Protein AF-A0A162ZR65-F1 (afdb_monomer_lite)

Radius of gyration: 21.48 Å; chains: 1; bounding box: 50×34×48 Å

Secondary structure (DSSP, 8-state):
--PPPHHHHHHHHHHHHHHHHHH--TTTT--S-B-TTS-B------GGGTT--------

pLDDT: mean 82.2, std 10.38, range [46.91, 95.75]

Foldseek 3Di:
DPDDDPVVVVVVVVVVVVVVVVPDDPVNVDDADADPVRHGDDDDDPPVCPPPDDPDDDD

Sequence (59 aa):
MLGVSSETIKHLIASIHQLIQMDLTNNDMRIGGIDANSQSIIVEIDESKFGKRKYYRGH

Structure (mmCIF, N/CA/C/O backbone):
data_AF-A0A162ZR65-F1
#
_entry.id   AF-A0A162ZR65-F1
#
loop_
_atom_site.group_PDB
_atom_site.id
_atom_site.type_symbol
_atom_site.label_atom_id
_atom_site.label_alt_id
_atom_site.label_comp_id
_atom_site.label_asym_id
_atom_site.label_entity_id
_atom_site.label_seq_id
_atom_site.pdbx_PDB_ins_code
_atom_site.Cartn_x
_atom_site.Cartn_y
_atom_site.Cartn_z
_atom_site.occupancy
_atom_site.B_iso_or_equiv
_atom_site.auth_seq_id
_atom_site.auth_comp_id
_atom_site.auth_asym_id
_atom_site.auth_atom_id
_atom_site.pdbx_PDB_model_num
ATOM 1 N N . MET A 1 1 ? -31.385 10.593 15.903 1.00 49.91 1 MET A N 1
ATOM 2 C CA . MET A 1 1 ? -30.277 9.882 15.231 1.00 49.91 1 MET A CA 1
ATOM 3 C C . MET A 1 1 ? -29.631 8.988 16.275 1.00 49.91 1 MET A C 1
ATOM 5 O O . MET A 1 1 ? -29.042 9.512 17.208 1.00 49.91 1 MET A O 1
ATOM 9 N N . LEU A 1 2 ? -29.853 7.672 16.212 1.00 66.12 2 LEU A N 1
ATOM 10 C CA . LEU A 1 2 ? -29.190 6.737 17.124 1.00 66.12 2 LEU A CA 1
ATOM 11 C C . LEU A 1 2 ? -27.719 6.671 16.704 1.00 66.12 2 LEU A C 1
ATOM 13 O O . LEU A 1 2 ? -27.405 6.164 15.630 1.00 66.12 2 LEU A O 1
ATOM 17 N N . GLY A 1 3 ? -26.841 7.288 17.492 1.00 75.88 3 GLY A N 1
ATOM 18 C CA . GLY A 1 3 ? -25.402 7.222 17.265 1.00 75.88 3 GLY A CA 1
ATOM 19 C C . GLY A 1 3 ? -24.905 5.800 17.503 1.00 75.88 3 GLY A C 1
ATOM 20 O O . GLY A 1 3 ? -25.280 5.164 18.486 1.00 75.88 3 GLY A O 1
ATOM 21 N N . VAL A 1 4 ? -24.073 5.296 16.597 1.00 83.12 4 VAL A N 1
ATOM 22 C CA . VAL A 1 4 ? -23.384 4.016 16.780 1.00 83.12 4 VAL A CA 1
ATOM 23 C C . VAL A 1 4 ? -22.284 4.209 17.825 1.00 83.12 4 VAL A C 1
ATOM 25 O O . VAL A 1 4 ? -21.592 5.228 17.816 1.00 83.12 4 VAL A O 1
ATOM 28 N N . SER A 1 5 ? -22.124 3.249 18.741 1.00 90.12 5 SER A N 1
ATOM 29 C CA . SER A 1 5 ? -21.080 3.340 19.765 1.00 90.12 5 SER A CA 1
ATOM 30 C C . SER A 1 5 ? -19.689 3.342 19.120 1.00 90.12 5 SER A C 1
ATOM 32 O O . SER A 1 5 ? -19.455 2.655 18.122 1.00 90.12 5 SER A O 1
ATOM 34 N N . SER A 1 6 ? -18.745 4.083 19.707 1.00 90.50 6 SER A N 1
ATOM 35 C CA . SER A 1 6 ? -17.353 4.099 19.235 1.00 90.50 6 SER A CA 1
ATOM 36 C C . SER A 1 6 ? -16.755 2.690 19.183 1.00 90.50 6 SER A C 1
ATOM 38 O O . SER A 1 6 ? -16.002 2.373 18.266 1.00 90.50 6 SER A O 1
ATOM 40 N N . GLU A 1 7 ? -17.144 1.827 20.120 1.00 93.88 7 GLU A N 1
ATOM 41 C CA . GLU A 1 7 ? -16.658 0.454 20.194 1.00 93.88 7 GLU A CA 1
ATOM 42 C C . GLU A 1 7 ? -17.138 -0.393 19.014 1.00 93.88 7 GLU A C 1
ATOM 44 O O . GLU A 1 7 ? -16.356 -1.095 18.378 1.00 93.88 7 GLU A O 1
ATOM 49 N N . THR A 1 8 ? -18.405 -0.242 18.633 1.00 92.75 8 THR A N 1
ATOM 50 C CA . THR A 1 8 ? -18.962 -0.902 17.448 1.00 92.75 8 THR A CA 1
ATOM 51 C C . THR A 1 8 ? -18.233 -0.468 16.174 1.00 92.75 8 THR A C 1
ATOM 53 O O . THR A 1 8 ? -17.943 -1.302 15.320 1.00 92.75 8 THR A O 1
ATOM 56 N N . ILE A 1 9 ? -17.883 0.818 16.057 1.00 93.50 9 ILE A N 1
ATOM 57 C CA . ILE A 1 9 ? -17.122 1.334 14.908 1.00 93.50 9 ILE A CA 1
ATOM 58 C C . ILE A 1 9 ? -15.702 0.753 14.886 1.00 93.50 9 ILE A C 1
ATOM 60 O O . ILE A 1 9 ? -15.240 0.328 13.829 1.00 93.50 9 ILE A O 1
ATOM 64 N N . LYS A 1 10 ? -15.015 0.684 16.033 1.00 94.81 10 LYS A N 1
ATOM 65 C CA . LYS A 1 10 ? -13.671 0.086 16.118 1.00 94.81 10 LYS A CA 1
ATOM 66 C C . LYS A 1 10 ? -13.672 -1.378 15.699 1.00 94.81 10 LYS A C 1
ATOM 68 O O . LYS A 1 10 ? -12.825 -1.776 14.903 1.00 94.81 10 LYS A O 1
ATOM 73 N N . HIS A 1 11 ? -14.628 -2.160 16.200 1.00 95.62 11 HIS A N 1
ATOM 74 C CA . HIS A 1 11 ? -14.756 -3.563 15.817 1.00 95.62 11 HIS A CA 1
ATOM 75 C C . HIS A 1 11 ? -15.018 -3.717 14.321 1.00 95.62 11 HIS A C 1
ATOM 77 O O . HIS A 1 11 ? -14.368 -4.535 13.678 1.00 95.62 11 HIS A O 1
ATOM 83 N N . LEU A 1 12 ? -15.894 -2.886 13.750 1.00 95.19 12 LEU A N 1
ATOM 84 C CA . LEU A 1 12 ? -16.171 -2.907 12.317 1.00 95.19 12 LEU A CA 1
ATOM 85 C C . LEU A 1 12 ? -14.914 -2.607 11.485 1.00 95.19 12 LEU A C 1
ATOM 87 O O . LEU A 1 12 ? -14.625 -3.327 10.532 1.00 95.19 12 LEU A O 1
ATOM 91 N N . ILE A 1 13 ? -14.144 -1.581 11.862 1.00 95.75 13 ILE A N 1
ATOM 92 C CA . ILE A 1 13 ? -12.887 -1.230 11.185 1.00 95.75 13 ILE A CA 1
ATOM 93 C C . ILE A 1 13 ? -11.889 -2.389 11.266 1.00 95.75 13 ILE A C 1
ATOM 95 O O . ILE A 1 13 ? -11.282 -2.739 10.256 1.00 95.75 13 ILE A O 1
ATOM 99 N N . ALA A 1 14 ? -11.743 -3.010 12.440 1.00 95.69 14 ALA A N 1
ATOM 100 C CA . ALA A 1 14 ? -10.853 -4.152 12.619 1.00 95.69 14 ALA A CA 1
ATOM 101 C C . ALA A 1 14 ? -11.259 -5.332 11.721 1.00 95.69 14 ALA A C 1
ATOM 103 O O . ALA A 1 14 ? -10.407 -5.893 11.034 1.00 95.69 14 ALA A O 1
ATOM 104 N N . SER A 1 15 ? -12.554 -5.657 11.657 1.00 95.31 15 SER A N 1
ATOM 105 C CA . SER A 1 15 ? -13.061 -6.729 10.794 1.00 95.31 15 SER A CA 1
ATOM 106 C C . SER A 1 15 ? -12.830 -6.443 9.310 1.00 95.31 15 SER A C 1
ATOM 108 O O . SER A 1 15 ? -12.381 -7.326 8.585 1.00 95.31 15 SER A O 1
ATOM 110 N N . ILE A 1 16 ? -13.075 -5.210 8.852 1.00 94.75 16 ILE A N 1
ATOM 111 C CA . ILE A 1 16 ? -12.814 -4.815 7.458 1.00 94.75 16 ILE A CA 1
ATOM 112 C C . ILE A 1 16 ? -11.321 -4.928 7.140 1.00 94.75 16 ILE A C 1
ATOM 114 O O . ILE A 1 16 ? -10.950 -5.461 6.098 1.00 94.75 16 ILE A O 1
ATOM 118 N N . HIS A 1 17 ? -10.459 -4.473 8.047 1.00 92.62 17 HIS A N 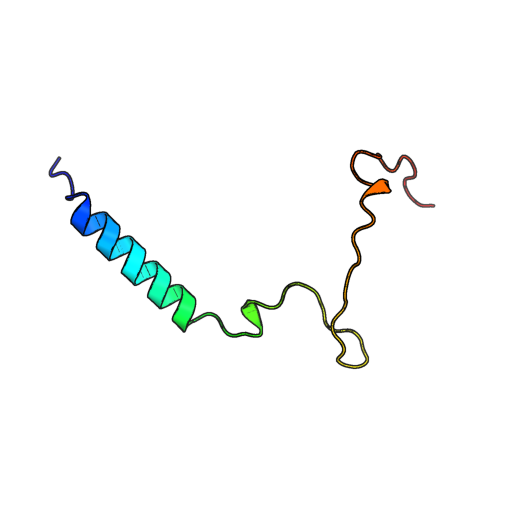1
ATOM 119 C CA . HIS A 1 17 ? -9.016 -4.559 7.864 1.00 92.62 17 HIS A CA 1
ATOM 120 C C . HIS A 1 17 ? -8.531 -6.013 7.774 1.00 92.62 17 HIS A C 1
ATOM 122 O O . HIS A 1 17 ? -7.707 -6.328 6.920 1.00 92.62 17 HIS A O 1
ATOM 128 N N . GLN A 1 18 ? -9.076 -6.913 8.599 1.00 92.62 18 GLN A N 1
ATOM 129 C CA . GLN A 1 18 ? -8.774 -8.345 8.514 1.00 92.62 18 GLN A CA 1
ATOM 130 C C . GLN A 1 18 ? -9.225 -8.950 7.182 1.00 92.62 18 GLN A C 1
ATOM 132 O O . GLN A 1 18 ? -8.461 -9.694 6.577 1.00 92.62 18 GLN A O 1
ATOM 137 N N . LEU A 1 19 ? -10.421 -8.601 6.696 1.00 92.94 19 LEU A N 1
ATOM 138 C CA . LEU A 1 19 ? -10.910 -9.078 5.399 1.00 92.94 19 LEU A CA 1
ATOM 139 C C . LEU A 1 19 ? -10.007 -8.626 4.246 1.00 92.94 19 LEU A C 1
ATOM 141 O O . LEU A 1 19 ? -9.663 -9.438 3.395 1.00 92.94 19 LEU A O 1
ATOM 145 N N . ILE A 1 20 ? -9.572 -7.363 4.258 1.00 89.62 20 ILE A N 1
ATOM 146 C CA . ILE A 1 20 ? -8.633 -6.837 3.258 1.00 89.62 20 ILE A CA 1
ATOM 147 C C . ILE A 1 20 ? -7.296 -7.586 3.331 1.00 89.62 20 ILE A C 1
ATOM 149 O O . ILE A 1 20 ? -6.767 -7.988 2.302 1.00 89.62 20 ILE A O 1
ATOM 153 N N . GLN A 1 21 ? -6.756 -7.823 4.530 1.00 86.31 21 GLN A N 1
ATOM 154 C CA . GLN A 1 21 ? -5.506 -8.578 4.674 1.00 86.31 21 GLN A CA 1
ATOM 155 C C . GLN A 1 21 ? -5.614 -10.035 4.217 1.00 86.31 21 GLN A C 1
ATOM 157 O O . GLN A 1 21 ? -4.626 -10.590 3.753 1.00 86.31 21 GLN A O 1
ATOM 162 N N . MET A 1 22 ? -6.781 -10.663 4.370 1.00 87.06 22 MET A N 1
ATOM 163 C CA . MET A 1 22 ? -7.004 -12.035 3.911 1.00 87.06 22 MET A CA 1
ATOM 164 C C . MET A 1 22 ? -7.088 -12.140 2.384 1.00 87.06 22 MET A C 1
ATOM 166 O O . MET A 1 22 ? -6.737 -13.184 1.841 1.00 87.06 22 MET A O 1
ATOM 170 N N . ASP A 1 23 ? -7.570 -11.091 1.716 1.00 87.88 23 ASP A N 1
ATOM 171 C CA . ASP A 1 23 ? -7.709 -11.038 0.256 1.00 87.88 23 ASP A CA 1
ATOM 172 C C . ASP A 1 23 ? -6.397 -10.639 -0.441 1.00 87.88 23 ASP A C 1
ATOM 174 O O . ASP A 1 23 ? -6.083 -11.125 -1.525 1.00 87.88 23 ASP A O 1
ATOM 178 N N . LEU A 1 24 ? -5.587 -9.793 0.204 1.00 85.94 24 LEU A N 1
ATOM 179 C CA . LEU A 1 24 ? -4.296 -9.364 -0.328 1.00 85.94 24 LEU A CA 1
ATOM 180 C C . LEU A 1 24 ? -3.267 -10.500 -0.302 1.00 85.94 24 LEU A C 1
ATOM 182 O O . LEU A 1 24 ? -2.887 -11.009 0.754 1.00 85.94 24 LEU A O 1
ATOM 186 N N . THR A 1 25 ? -2.725 -10.838 -1.469 1.00 80.44 25 THR A N 1
ATOM 187 C CA . THR A 1 25 ? -1.589 -11.756 -1.580 1.00 80.44 25 THR A CA 1
ATOM 188 C C . THR A 1 25 ? -0.255 -11.006 -1.516 1.00 80.44 25 THR A C 1
ATOM 190 O O . THR A 1 25 ? -0.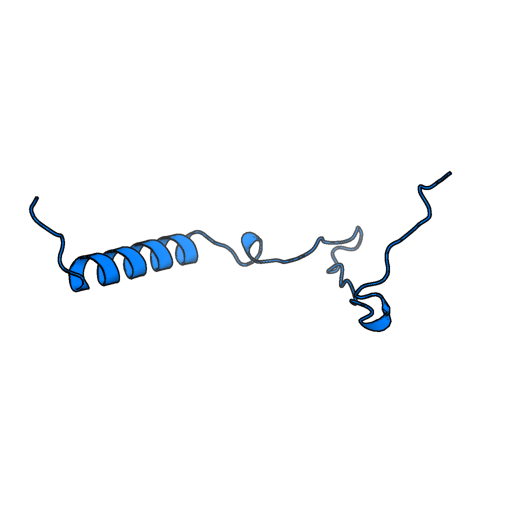168 -9.798 -1.743 1.00 80.44 25 THR A O 1
ATOM 193 N N . ASN A 1 26 ? 0.845 -11.728 -1.268 1.00 74.88 26 ASN A N 1
ATOM 194 C CA . ASN A 1 26 ? 2.195 -11.146 -1.322 1.00 74.88 26 ASN A CA 1
ATOM 1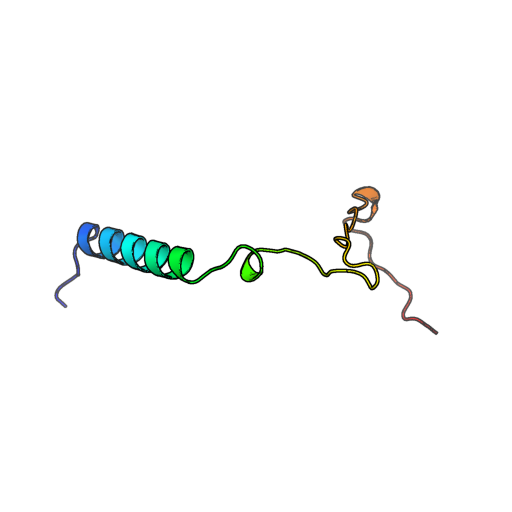95 C C . ASN A 1 26 ? 2.530 -10.515 -2.686 1.00 74.88 26 ASN A C 1
ATOM 197 O O . ASN A 1 26 ? 3.376 -9.626 -2.754 1.00 74.88 26 ASN A O 1
ATOM 201 N N . ASN A 1 27 ? 1.876 -10.963 -3.762 1.00 74.00 27 ASN A N 1
ATOM 202 C CA . ASN A 1 27 ? 2.027 -10.354 -5.079 1.00 74.00 27 ASN A CA 1
ATOM 203 C C . ASN A 1 27 ? 1.313 -9.001 -5.163 1.00 74.00 27 ASN A C 1
ATOM 205 O O . ASN A 1 27 ? 1.868 -8.077 -5.750 1.00 74.00 27 ASN A O 1
ATOM 209 N N . ASP A 1 28 ? 0.145 -8.855 -4.533 1.00 75.06 28 ASP A N 1
ATOM 210 C CA . ASP A 1 28 ? -0.604 -7.589 -4.498 1.00 75.06 28 ASP A CA 1
ATOM 211 C C . ASP A 1 28 ? 0.104 -6.530 -3.644 1.00 75.06 28 ASP A C 1
ATOM 213 O O . ASP A 1 28 ? 0.011 -5.333 -3.906 1.00 75.06 28 ASP A O 1
ATOM 217 N N . MET A 1 29 ? 0.867 -6.972 -2.639 1.00 73.69 29 MET A N 1
ATOM 218 C CA . MET A 1 29 ? 1.677 -6.100 -1.781 1.00 73.69 29 MET A CA 1
ATOM 219 C C . MET A 1 29 ? 3.050 -5.753 -2.373 1.00 73.69 29 MET A C 1
ATOM 221 O O . MET A 1 29 ? 3.821 -5.011 -1.756 1.00 73.69 29 MET A O 1
ATOM 225 N N . ARG A 1 30 ? 3.398 -6.288 -3.549 1.00 71.62 30 ARG A N 1
ATOM 226 C CA . ARG A 1 30 ? 4.710 -6.058 -4.150 1.00 71.62 30 ARG A CA 1
ATOM 227 C C . ARG A 1 30 ? 4.775 -4.661 -4.764 1.00 71.62 30 ARG A C 1
ATOM 229 O O . ARG A 1 30 ? 4.144 -4.367 -5.772 1.00 71.62 30 ARG A O 1
ATOM 236 N N . ILE A 1 31 ? 5.593 -3.802 -4.164 1.00 72.25 31 ILE A N 1
ATOM 237 C CA . ILE A 1 31 ? 5.868 -2.461 -4.683 1.00 72.25 31 ILE A CA 1
ATOM 238 C C . ILE A 1 31 ? 6.962 -2.562 -5.751 1.00 72.25 31 ILE A C 1
ATOM 240 O O . ILE A 1 31 ? 8.074 -3.005 -5.471 1.00 72.25 31 ILE A O 1
ATOM 244 N N . GLY A 1 32 ? 6.647 -2.122 -6.969 1.00 75.88 32 GLY A N 1
ATOM 245 C CA . GLY A 1 32 ? 7.566 -2.149 -8.109 1.00 75.88 32 GLY A CA 1
ATOM 246 C C . GLY A 1 32 ? 7.315 -3.313 -9.071 1.00 75.88 32 GLY A C 1
ATOM 247 O O . GLY A 1 32 ? 6.560 -4.240 -8.792 1.00 75.88 32 GLY A O 1
ATOM 248 N N . GLY A 1 33 ? 7.928 -3.230 -10.250 1.00 79.81 33 GLY A N 1
ATOM 249 C CA . GLY A 1 33 ? 7.790 -4.241 -11.295 1.00 79.81 33 GLY A CA 1
ATOM 250 C C . GLY A 1 33 ? 8.796 -5.382 -11.165 1.00 79.81 33 GLY A C 1
ATOM 251 O O . GLY A 1 33 ? 9.745 -5.336 -10.377 1.00 79.81 33 GLY A O 1
ATOM 252 N N . ILE A 1 34 ? 8.595 -6.404 -11.988 1.00 84.44 34 ILE A N 1
ATOM 253 C CA . ILE A 1 34 ? 9.593 -7.436 -12.254 1.00 84.44 34 ILE A CA 1
ATOM 254 C C . ILE A 1 34 ? 10.202 -7.146 -13.624 1.00 84.44 34 ILE A C 1
ATOM 256 O O . ILE A 1 34 ? 9.478 -6.762 -14.544 1.00 84.44 34 ILE A O 1
ATOM 260 N N . ASP A 1 35 ? 11.516 -7.285 -13.757 1.00 85.12 35 ASP A N 1
ATOM 261 C CA . ASP A 1 35 ? 12.186 -7.156 -15.048 1.00 85.12 35 ASP A CA 1
ATOM 262 C C . ASP A 1 35 ? 11.994 -8.405 -15.935 1.00 85.12 35 ASP A C 1
ATOM 264 O O . ASP A 1 35 ? 11.386 -9.406 -15.543 1.00 85.12 35 ASP A O 1
ATOM 268 N N . ALA A 1 36 ? 12.538 -8.362 -17.154 1.00 89.81 36 ALA A N 1
ATOM 269 C CA . ALA A 1 36 ? 12.467 -9.476 -18.103 1.00 89.81 36 ALA A CA 1
ATOM 270 C C . ALA A 1 36 ? 13.153 -10.767 -17.604 1.00 89.81 36 ALA A C 1
ATOM 272 O O . ALA A 1 36 ? 12.866 -11.847 -18.114 1.00 89.81 36 ALA A O 1
ATOM 273 N N . ASN A 1 37 ? 14.026 -10.671 -16.597 1.00 92.00 37 ASN A N 1
ATOM 274 C CA . ASN A 1 37 ? 14.759 -11.790 -16.008 1.00 92.00 37 ASN A CA 1
ATOM 275 C C . ASN A 1 37 ? 14.103 -12.304 -14.718 1.00 92.00 37 ASN A C 1
ATOM 277 O O . ASN A 1 37 ? 14.735 -13.032 -13.952 1.00 92.00 37 ASN A O 1
ATOM 281 N N . SER A 1 38 ? 12.845 -11.933 -14.463 1.00 85.00 38 SER A N 1
ATOM 282 C CA . SER A 1 38 ? 12.108 -12.287 -13.247 1.00 85.00 38 SER A CA 1
ATOM 283 C C . SER A 1 38 ? 12.705 -11.724 -11.942 1.00 85.00 38 SER A C 1
ATOM 285 O O . SER A 1 38 ? 12.407 -12.222 -10.854 1.00 85.00 38 SER A O 1
ATOM 287 N N . GLN A 1 39 ? 13.519 -10.665 -12.014 1.00 85.25 39 GLN A N 1
ATOM 288 C CA . GLN A 1 39 ? 14.132 -10.012 -10.853 1.00 85.25 39 GLN A CA 1
ATOM 289 C C . GLN A 1 39 ? 13.350 -8.766 -10.437 1.00 85.25 39 GLN A C 1
ATOM 291 O O . GLN A 1 39 ? 12.682 -8.119 -11.243 1.00 85.25 39 GLN A O 1
ATOM 296 N N . SER A 1 40 ? 13.397 -8.424 -9.147 1.00 83.56 40 SER A N 1
ATOM 297 C CA . SER A 1 40 ? 12.717 -7.222 -8.662 1.00 83.56 40 SER A CA 1
ATOM 298 C C . SER A 1 40 ? 13.392 -5.966 -9.188 1.00 83.56 40 SER A C 1
ATOM 300 O O . SER A 1 40 ? 14.593 -5.792 -9.003 1.00 83.56 40 SER A O 1
ATOM 302 N N . ILE A 1 41 ? 12.608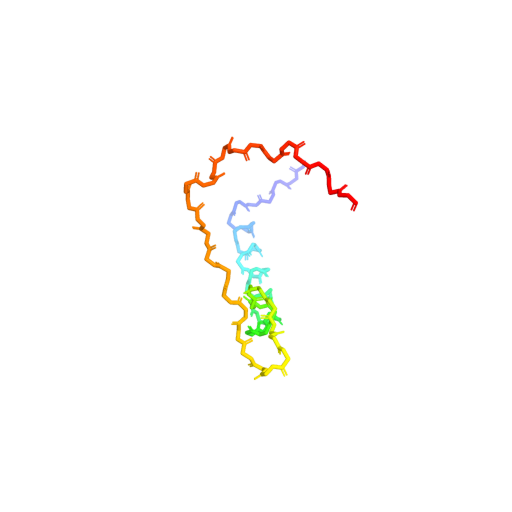 -5.065 -9.780 1.00 81.62 41 ILE A N 1
ATOM 303 C CA . ILE A 1 41 ? 13.087 -3.734 -10.142 1.00 81.62 41 ILE A CA 1
ATOM 304 C C . ILE A 1 41 ? 13.233 -2.944 -8.843 1.00 81.62 41 ILE A C 1
ATOM 306 O O . ILE A 1 41 ? 12.249 -2.491 -8.259 1.00 81.62 41 ILE A O 1
ATOM 310 N N . ILE A 1 42 ? 14.468 -2.814 -8.372 1.00 78.12 42 ILE A N 1
ATOM 311 C CA . ILE A 1 42 ? 14.806 -1.985 -7.219 1.00 78.12 42 ILE A CA 1
ATOM 312 C C . ILE A 1 42 ? 15.120 -0.591 -7.752 1.00 78.12 42 ILE A C 1
ATOM 314 O O . ILE A 1 42 ? 16.085 -0.403 -8.491 1.00 78.12 42 ILE A O 1
ATOM 318 N N . VAL A 1 43 ? 14.284 0.384 -7.402 1.00 72.81 43 VAL A N 1
ATOM 319 C CA . VAL A 1 43 ? 14.546 1.793 -7.705 1.00 72.81 43 VAL A CA 1
ATOM 320 C C . VAL A 1 43 ? 15.232 2.407 -6.496 1.00 72.81 43 VAL A C 1
ATOM 322 O O . VAL A 1 43 ? 14.612 2.589 -5.450 1.00 72.81 43 VAL A O 1
ATOM 325 N N . GLU A 1 44 ? 16.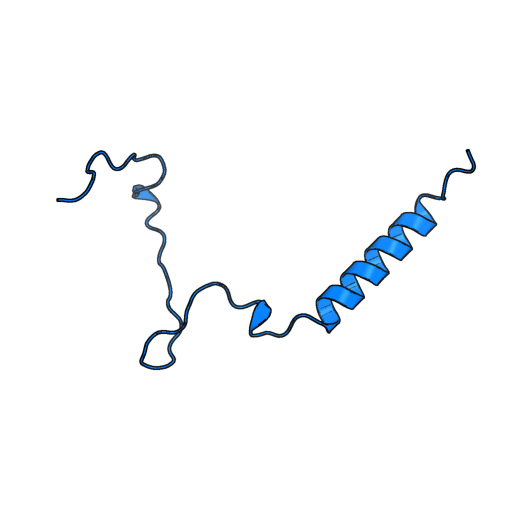513 2.723 -6.638 1.00 77.56 44 GLU A N 1
ATOM 326 C CA . GLU A 1 44 ? 17.226 3.534 -5.660 1.00 77.56 44 GLU A CA 1
ATOM 327 C C . GLU A 1 44 ? 16.776 4.991 -5.795 1.00 77.56 44 GLU A C 1
ATOM 329 O O . GLU A 1 44 ? 16.811 5.581 -6.881 1.00 77.56 44 GLU A O 1
ATOM 334 N N . ILE A 1 45 ? 16.317 5.572 -4.690 1.00 78.50 45 ILE A N 1
ATOM 335 C CA . ILE A 1 45 ? 15.942 6.979 -4.653 1.00 78.50 45 ILE A CA 1
ATOM 336 C C . ILE A 1 45 ? 17.183 7.785 -4.281 1.00 78.50 45 ILE A C 1
ATOM 338 O O . ILE A 1 45 ? 17.617 7.779 -3.135 1.00 78.50 45 ILE A O 1
ATOM 342 N N . ASP A 1 46 ? 17.730 8.512 -5.254 1.00 82.62 46 ASP A N 1
ATOM 343 C CA . ASP A 1 46 ? 18.795 9.481 -5.000 1.00 82.62 46 ASP A CA 1
ATOM 344 C C . ASP A 1 46 ? 18.217 10.699 -4.269 1.00 82.62 46 ASP A C 1
ATOM 346 O O . ASP A 1 46 ? 17.590 11.583 -4.873 1.00 82.62 46 ASP A O 1
ATOM 350 N N . GLU A 1 47 ? 18.448 10.754 -2.957 1.00 83.75 47 GLU A N 1
ATOM 351 C CA . GLU A 1 47 ? 17.930 11.822 -2.107 1.00 83.75 47 GLU A CA 1
ATOM 352 C C . GLU A 1 47 ? 18.427 13.211 -2.528 1.00 83.75 47 GLU A C 1
ATOM 354 O O . GLU A 1 47 ? 17.732 14.215 -2.352 1.00 83.75 47 GLU A O 1
ATOM 359 N N . SER A 1 48 ? 19.588 13.292 -3.190 1.00 85.69 48 SER A N 1
ATOM 360 C CA . SER A 1 48 ? 20.126 14.555 -3.704 1.00 85.69 48 SER A CA 1
ATOM 361 C C . SER A 1 48 ? 19.268 15.167 -4.821 1.00 85.69 48 SER A C 1
ATOM 363 O O . SER A 1 48 ? 19.498 16.319 -5.225 1.00 85.69 48 SER A O 1
ATOM 365 N N . LYS A 1 49 ? 18.300 14.415 -5.367 1.00 79.88 49 LYS A N 1
ATOM 366 C CA . LYS A 1 49 ? 17.349 14.875 -6.389 1.00 79.88 49 LYS A CA 1
ATOM 367 C C . LYS A 1 49 ? 16.042 15.403 -5.810 1.00 79.88 49 LYS A C 1
ATOM 369 O O . LYS A 1 49 ? 15.298 16.045 -6.556 1.00 79.88 49 LYS A O 1
ATOM 374 N N . PHE A 1 50 ? 15.761 15.203 -4.522 1.00 82.19 50 PHE A N 1
ATOM 375 C CA . PHE A 1 50 ? 14.556 15.763 -3.913 1.00 82.19 50 PHE A CA 1
ATOM 376 C C . PHE A 1 50 ? 14.538 17.293 -4.024 1.00 82.19 50 PHE A C 1
ATOM 378 O O . PHE A 1 50 ? 15.557 17.972 -3.904 1.00 82.19 50 PHE A O 1
ATOM 385 N N . GLY A 1 51 ? 13.366 17.849 -4.335 1.00 80.62 51 GLY A N 1
ATOM 386 C CA . GLY A 1 51 ? 13.174 19.294 -4.509 1.00 80.62 51 GLY A CA 1
ATOM 387 C C . GLY A 1 51 ? 13.724 19.882 -5.816 1.00 80.62 51 GLY A C 1
ATOM 388 O O . GLY A 1 51 ? 13.430 21.037 -6.130 1.00 80.62 51 GLY A O 1
ATOM 389 N N . LYS A 1 52 ? 14.466 19.116 -6.629 1.00 83.44 52 LYS A N 1
ATOM 390 C CA . LYS A 1 52 ? 14.951 19.582 -7.935 1.00 83.44 52 LYS A CA 1
ATOM 391 C C . LYS A 1 52 ? 13.873 19.375 -8.997 1.00 83.44 52 LYS A C 1
ATOM 393 O O . LYS A 1 52 ? 13.446 18.255 -9.267 1.00 83.44 52 LYS A O 1
ATOM 398 N N . ARG A 1 53 ? 13.445 20.459 -9.648 1.00 79.31 53 ARG A N 1
ATOM 399 C CA . ARG A 1 53 ? 12.551 20.382 -10.814 1.00 79.31 53 ARG A CA 1
ATOM 400 C C . ARG A 1 53 ? 13.361 20.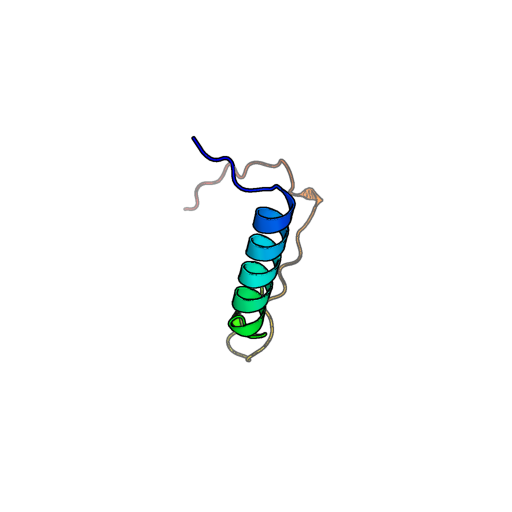019 -12.056 1.00 79.31 53 ARG A C 1
ATOM 402 O O . ARG A 1 53 ? 14.372 20.656 -12.343 1.00 79.31 53 ARG A O 1
ATOM 409 N N . LYS A 1 54 ? 12.916 19.014 -12.817 1.00 77.88 54 LYS A N 1
ATOM 410 C CA . LYS A 1 54 ? 13.455 18.771 -14.160 1.00 77.88 54 LYS A CA 1
ATOM 411 C C . LYS A 1 54 ? 12.896 19.834 -15.108 1.00 77.88 54 LYS A C 1
ATOM 413 O O . LYS A 1 54 ? 11.695 19.882 -15.336 1.00 77.88 54 LYS A O 1
ATOM 418 N N . TYR A 1 55 ? 13.773 20.683 -15.640 1.00 74.69 55 TYR A N 1
ATOM 419 C CA . TYR A 1 55 ? 13.410 21.741 -16.594 1.00 74.69 55 TYR A CA 1
ATOM 420 C C . TYR A 1 55 ? 13.411 21.271 -18.054 1.00 74.69 55 TYR A C 1
ATOM 422 O O . TYR A 1 55 ? 12.951 21.991 -18.934 1.00 74.69 55 TYR A O 1
ATOM 430 N N . TYR A 1 56 ? 13.902 20.060 -18.319 1.00 70.12 56 TYR A N 1
ATOM 431 C CA . TYR A 1 56 ? 13.947 19.499 -19.662 1.00 70.12 56 TYR A CA 1
ATOM 432 C C . TYR A 1 56 ? 12.656 18.719 -19.936 1.00 70.12 56 TYR A C 1
ATOM 434 O O . TYR A 1 56 ? 12.438 17.649 -19.364 1.00 70.12 56 TYR A O 1
ATOM 442 N N . ARG A 1 57 ? 11.790 19.256 -20.801 1.00 63.75 57 ARG A N 1
ATOM 443 C CA . ARG A 1 57 ? 10.874 18.419 -21.585 1.00 63.75 57 ARG A CA 1
ATOM 444 C C . ARG A 1 57 ? 11.737 17.771 -22.670 1.00 63.75 57 ARG A C 1
ATOM 446 O O . ARG A 1 57 ? 12.521 18.477 -23.292 1.00 63.75 57 ARG A O 1
ATOM 453 N N . GLY A 1 58 ? 11.680 16.444 -22.783 1.00 69.62 58 GLY A N 1
ATOM 454 C CA . GLY A 1 58 ? 12.497 15.670 -23.723 1.00 69.62 58 GLY A CA 1
ATOM 455 C C . GLY A 1 58 ? 12.395 16.170 -25.168 1.00 69.62 58 GLY A C 1
ATOM 456 O O . GLY A 1 58 ? 11.450 16.882 -25.509 1.00 69.62 58 GLY A O 1
ATOM 457 N N . HIS A 1 59 ? 13.392 15.802 -25.972 1.00 46.91 59 HIS A N 1
ATOM 458 C CA . HIS A 1 59 ? 13.410 16.005 -27.420 1.00 46.91 59 HIS A CA 1
ATOM 459 C C . HIS A 1 59 ? 12.507 14.990 -28.133 1.00 46.91 59 HIS A C 1
ATOM 461 O O . HIS A 1 59 ? 12.339 13.880 -27.578 1.00 46.91 59 HIS A O 1
#

Organism: Phycomyces blakesleeanus (strain ATCC 8743b / DSM 1359 / FGSC 10004 / NBRC 33097 / NRRL 1555) (NCBI:txid763407)